Protein AF-A0A2N3DKG1-F1 (afdb_monomer_lite)

Sequence (73 aa):
CAMHTLAATGDIRKVALWLGHASIQSTETYLRADPEEKLQILAAHGAPAIKPGRFKPPSDALITMLTDVRRRA

Structure (mmCIF, N/CA/C/O backbone):
data_AF-A0A2N3DKG1-F1
#
_entry.id   AF-A0A2N3DKG1-F1
#
loop_
_atom_site.group_PDB
_atom_site.id
_atom_site.type_symbol
_atom_site.label_atom_id
_atom_site.label_alt_id
_atom_site.label_comp_id
_atom_site.label_asym_id
_atom_site.label_entity_id
_atom_site.label_seq_id
_atom_site.pdbx_PDB_ins_code
_atom_site.Cartn_x
_atom_site.Cartn_y
_atom_site.Cartn_z
_atom_site.occupancy
_atom_site.B_iso_or_equiv
_atom_site.auth_seq_id
_atom_site.auth_comp_id
_atom_site.auth_asym_id
_atom_site.auth_atom_id
_atom_site.pdbx_PDB_model_num
ATOM 1 N N . CYS A 1 1 ? 13.299 -8.748 0.463 1.00 82.31 1 CYS A N 1
ATOM 2 C CA . CYS A 1 1 ? 11.892 -8.897 0.005 1.00 82.31 1 CYS A CA 1
ATOM 3 C C . CYS A 1 1 ? 11.582 -7.839 -1.068 1.00 82.31 1 CYS A C 1
ATOM 5 O O . CYS A 1 1 ? 12.408 -6.953 -1.248 1.00 82.31 1 CYS A O 1
ATOM 7 N N . ALA A 1 2 ? 10.440 -7.922 -1.769 1.00 89.06 2 ALA A N 1
ATOM 8 C CA . ALA A 1 2 ? 10.116 -7.129 -2.971 1.00 89.06 2 ALA A CA 1
ATOM 9 C C . ALA A 1 2 ? 10.446 -5.624 -2.876 1.00 89.06 2 ALA A C 1
ATOM 11 O O . ALA A 1 2 ? 11.125 -5.090 -3.749 1.00 89.06 2 ALA A O 1
ATOM 12 N N . MET A 1 3 ? 10.053 -4.970 -1.777 1.00 89.50 3 MET A N 1
ATOM 13 C CA . MET A 1 3 ? 10.323 -3.543 -1.542 1.00 89.50 3 MET A CA 1
ATOM 14 C C . MET A 1 3 ? 11.819 -3.212 -1.465 1.00 89.50 3 MET A C 1
ATOM 16 O O . MET A 1 3 ? 12.249 -2.196 -1.994 1.00 89.50 3 MET A O 1
ATOM 20 N N . HIS A 1 4 ? 12.632 -4.089 -0.869 1.00 88.88 4 HIS A N 1
ATOM 21 C CA . HIS A 1 4 ? 14.084 -3.890 -0.801 1.00 88.88 4 HIS A CA 1
ATOM 22 C C . HIS A 1 4 ? 14.727 -4.018 -2.185 1.00 88.88 4 HIS A C 1
ATOM 24 O O . HIS A 1 4 ? 15.625 -3.255 -2.525 1.00 88.88 4 HIS A O 1
ATOM 30 N N . THR A 1 5 ? 14.249 -4.957 -3.007 1.00 90.50 5 THR A N 1
ATOM 31 C CA . THR A 1 5 ? 14.714 -5.112 -4.391 1.00 90.50 5 THR A CA 1
ATOM 32 C C . THR A 1 5 ? 14.338 -3.894 -5.233 1.00 90.50 5 THR A C 1
ATOM 34 O O . THR A 1 5 ? 15.154 -3.431 -6.029 1.00 90.50 5 THR A O 1
ATOM 37 N N . LEU A 1 6 ? 13.134 -3.345 -5.039 1.00 91.50 6 LEU A N 1
ATOM 38 C CA . LEU A 1 6 ? 12.700 -2.124 -5.714 1.00 91.50 6 LEU A CA 1
ATOM 39 C C . LEU A 1 6 ? 13.561 -0.924 -5.303 1.00 91.50 6 LEU A C 1
ATOM 41 O O . LEU A 1 6 ? 14.071 -0.234 -6.176 1.00 91.50 6 LEU A O 1
ATOM 45 N N . ALA A 1 7 ? 13.803 -0.732 -4.004 1.00 88.38 7 ALA A N 1
ATOM 46 C CA . ALA A 1 7 ? 14.643 0.354 -3.497 1.00 88.38 7 ALA A CA 1
ATOM 47 C C . ALA A 1 7 ? 16.101 0.257 -3.984 1.00 88.38 7 ALA A C 1
ATOM 49 O O . ALA A 1 7 ? 16.697 1.258 -4.365 1.00 88.38 7 ALA A O 1
ATOM 50 N N . ALA A 1 8 ? 16.669 -0.953 -4.021 1.00 91.75 8 ALA A N 1
ATOM 51 C CA . ALA A 1 8 ? 18.054 -1.165 -4.441 1.00 91.75 8 ALA A CA 1
ATOM 52 C C . ALA A 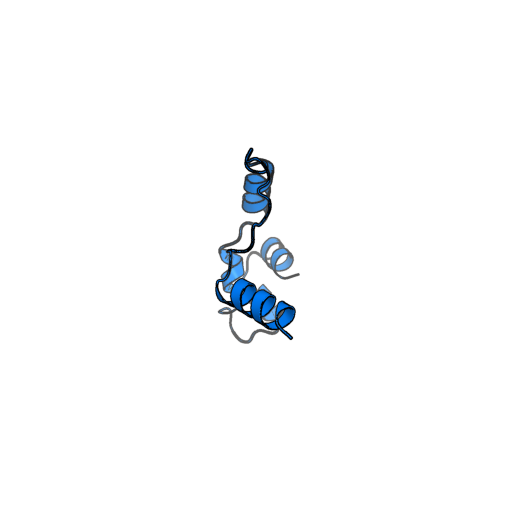1 8 ? 18.266 -1.033 -5.957 1.00 91.75 8 ALA A C 1
ATOM 54 O O . ALA A 1 8 ? 19.372 -0.729 -6.399 1.00 91.75 8 ALA A O 1
ATOM 55 N N . THR A 1 9 ? 17.242 -1.323 -6.767 1.00 92.62 9 THR A N 1
ATOM 56 C CA . THR A 1 9 ? 17.404 -1.420 -8.227 1.00 92.62 9 THR A CA 1
ATOM 57 C C . THR A 1 9 ? 16.637 -0.380 -9.029 1.00 92.62 9 THR A C 1
ATOM 59 O O . THR A 1 9 ? 16.962 -0.196 -10.202 1.00 92.62 9 THR A O 1
ATOM 62 N N . GLY A 1 10 ? 15.613 0.249 -8.448 1.00 90.19 10 GLY A N 1
ATOM 63 C CA . GLY A 1 10 ? 14.711 1.179 -9.130 1.00 90.19 10 GLY A CA 1
ATOM 64 C C . GLY A 1 10 ? 13.900 0.560 -10.274 1.00 90.19 10 GLY A C 1
ATOM 65 O O . GLY A 1 10 ? 13.245 1.290 -11.010 1.00 90.19 10 GLY A O 1
ATOM 66 N N . ASP A 1 11 ? 13.943 -0.765 -10.464 1.00 93.44 11 ASP A N 1
ATOM 67 C CA . ASP A 1 11 ? 13.364 -1.426 -11.635 1.00 93.44 11 ASP A CA 1
ATOM 68 C C . ASP A 1 11 ? 12.351 -2.500 -11.232 1.00 93.44 11 ASP A C 1
ATOM 70 O O . ASP A 1 11 ? 12.696 -3.581 -10.741 1.00 93.44 11 ASP A O 1
ATOM 74 N N . ILE A 1 12 ? 11.076 -2.226 -11.512 1.00 93.94 12 ILE A N 1
ATOM 75 C CA . ILE A 1 12 ? 9.967 -3.129 -11.195 1.00 93.94 12 ILE A CA 1
ATOM 76 C C . ILE A 1 12 ? 10.036 -4.463 -11.954 1.00 93.94 12 ILE A C 1
ATOM 78 O O . ILE A 1 12 ? 9.525 -5.479 -11.475 1.00 93.94 12 ILE A O 1
ATOM 82 N N . ARG A 1 13 ? 10.726 -4.502 -13.101 1.00 95.25 13 ARG A N 1
ATOM 83 C CA . ARG A 1 13 ? 10.942 -5.733 -13.877 1.00 95.25 13 ARG A CA 1
ATOM 84 C C . ARG A 1 13 ? 11.894 -6.674 -13.152 1.00 95.25 13 ARG A C 1
ATOM 86 O O . ARG A 1 13 ? 11.678 -7.882 -13.150 1.00 95.25 13 ARG A O 1
ATOM 93 N N . LYS A 1 14 ? 12.913 -6.129 -12.478 1.00 95.44 14 LYS A N 1
ATOM 94 C CA . LYS A 1 14 ? 13.822 -6.926 -11.641 1.00 95.44 14 LYS A CA 1
ATOM 95 C C . LYS A 1 14 ? 13.086 -7.495 -10.436 1.00 95.44 14 LYS A C 1
ATOM 97 O O . LYS A 1 14 ? 13.328 -8.640 -10.078 1.00 95.44 14 LYS A O 1
ATOM 102 N N . VAL A 1 15 ? 12.157 -6.740 -9.851 1.00 95.56 15 VAL A N 1
ATOM 103 C CA . VAL A 1 15 ? 11.289 -7.241 -8.774 1.00 95.56 15 VAL A CA 1
ATOM 104 C C . VAL A 1 15 ? 10.426 -8.405 -9.267 1.00 95.56 15 VAL A C 1
ATOM 106 O O . VAL A 1 15 ? 10.392 -9.440 -8.611 1.00 95.56 15 VAL A O 1
ATOM 109 N N . ALA A 1 16 ? 9.785 -8.274 -10.433 1.00 96.19 16 ALA A N 1
ATOM 110 C CA . ALA A 1 16 ? 8.995 -9.354 -11.032 1.00 96.19 16 ALA A CA 1
ATOM 111 C C . ALA A 1 16 ? 9.839 -10.614 -11.279 1.00 96.19 16 ALA A C 1
ATOM 113 O O . ALA A 1 16 ? 9.444 -11.705 -10.873 1.00 96.19 16 ALA A O 1
ATOM 114 N N . LEU A 1 17 ? 11.037 -10.453 -11.849 1.00 94.50 17 LEU A N 1
ATOM 115 C CA . LEU A 1 17 ? 11.966 -11.555 -12.095 1.00 94.50 17 LEU A CA 1
ATOM 116 C C . LEU A 1 17 ? 12.402 -12.250 -10.795 1.00 94.50 17 LEU A C 1
ATOM 118 O O . LEU A 1 17 ? 12.354 -13.473 -10.709 1.00 94.50 17 LEU A O 1
ATOM 122 N N . TRP A 1 18 ? 12.779 -11.479 -9.771 1.00 94.38 18 TRP A N 1
ATOM 123 C CA . TRP A 1 18 ? 13.188 -12.011 -8.464 1.00 94.38 18 TRP A CA 1
ATOM 124 C C . TRP A 1 18 ? 12.064 -12.750 -7.726 1.00 94.38 18 TRP A C 1
ATOM 126 O O . TRP A 1 18 ? 12.353 -13.613 -6.901 1.00 94.38 18 TRP A O 1
ATOM 136 N N . LEU A 1 19 ? 10.800 -12.424 -8.012 1.00 93.69 19 LEU A N 1
ATOM 137 C CA . LEU A 1 19 ? 9.621 -13.105 -7.464 1.00 93.69 19 LEU A CA 1
ATOM 138 C C . LEU A 1 19 ? 9.127 -14.269 -8.343 1.00 93.69 19 LEU A C 1
ATOM 140 O O . LEU A 1 19 ? 8.185 -14.957 -7.959 1.00 93.69 19 LEU A O 1
ATOM 144 N N . GLY A 1 20 ? 9.741 -14.501 -9.508 1.00 95.12 20 GLY A N 1
ATOM 145 C CA . GLY A 1 20 ? 9.319 -15.543 -10.448 1.00 95.12 20 GLY A CA 1
ATOM 146 C C . GLY A 1 20 ? 8.029 -15.214 -11.207 1.00 95.12 20 GLY A C 1
ATOM 147 O O . GLY A 1 20 ? 7.332 -16.118 -11.664 1.00 95.12 20 GLY A O 1
ATOM 148 N N . HIS A 1 21 ? 7.676 -13.935 -11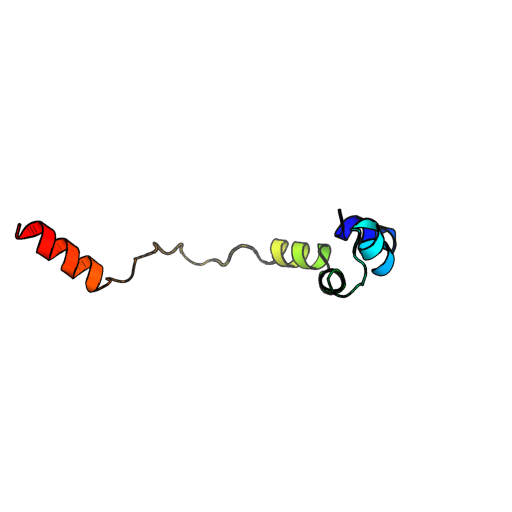.334 1.00 95.81 21 HIS A N 1
ATOM 149 C CA . HIS A 1 21 ? 6.491 -13.508 -12.070 1.00 95.81 21 HIS A CA 1
ATOM 150 C C . HIS A 1 21 ? 6.791 -13.394 -13.570 1.00 95.81 21 HIS A C 1
ATOM 152 O O . HIS A 1 21 ? 7.781 -12.790 -13.977 1.00 95.81 21 HIS A O 1
ATOM 158 N N . ALA A 1 22 ? 5.895 -13.930 -14.402 1.00 92.75 22 ALA A N 1
ATOM 159 C CA . ALA A 1 22 ? 6.006 -13.862 -15.863 1.00 92.75 22 ALA A CA 1
ATOM 160 C C . ALA A 1 22 ? 5.692 -12.467 -16.442 1.00 92.75 22 ALA A C 1
ATOM 162 O O . ALA A 1 22 ? 6.020 -12.183 -17.592 1.00 92.75 22 ALA A O 1
ATOM 163 N N . SER A 1 23 ? 5.049 -11.595 -15.663 1.00 92.88 23 SER A N 1
ATOM 164 C CA . SER A 1 23 ? 4.739 -10.214 -16.035 1.00 92.88 23 SER A CA 1
ATOM 165 C C . SER A 1 23 ? 4.873 -9.283 -14.827 1.00 92.88 23 SER A C 1
ATOM 167 O O . SER A 1 23 ? 4.942 -9.731 -13.681 1.00 92.88 23 SER A O 1
ATOM 169 N N . ILE A 1 24 ? 4.897 -7.971 -15.080 1.00 94.00 24 ILE A N 1
ATOM 170 C CA . ILE A 1 24 ? 4.974 -6.947 -14.024 1.00 94.00 24 ILE A CA 1
ATOM 171 C C . ILE A 1 24 ? 3.617 -6.622 -13.388 1.00 94.00 24 ILE A C 1
ATOM 173 O O . ILE A 1 24 ? 3.568 -5.930 -12.379 1.00 94.00 24 ILE A O 1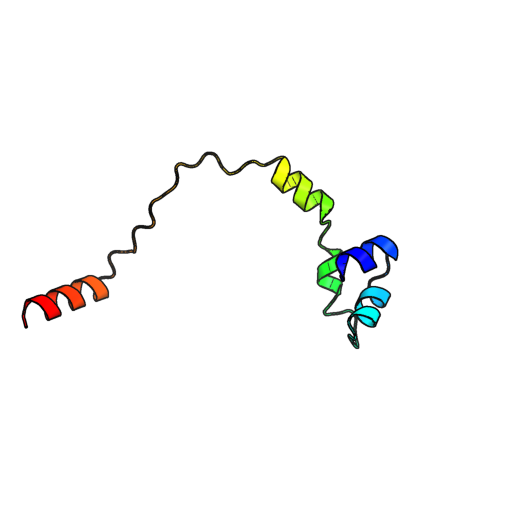
ATOM 177 N N . GLN A 1 25 ? 2.512 -7.129 -13.938 1.00 94.94 25 GLN A N 1
ATOM 178 C CA . GLN A 1 25 ? 1.160 -6.720 -13.542 1.00 94.94 25 GLN A CA 1
ATOM 179 C C . GLN A 1 25 ? 0.886 -6.937 -12.043 1.00 94.94 25 GLN A C 1
ATOM 181 O O . GLN A 1 25 ? 0.233 -6.121 -11.401 1.00 94.94 25 GLN A O 1
ATOM 186 N N . SER A 1 26 ? 1.419 -8.014 -11.461 1.00 91.19 26 SER A N 1
ATOM 187 C CA . SER A 1 26 ? 1.289 -8.310 -10.029 1.00 91.19 26 SER A CA 1
ATOM 188 C C . SER A 1 26 ? 2.313 -7.585 -9.148 1.00 91.19 26 SER A C 1
ATOM 190 O O . SER A 1 26 ? 2.121 -7.520 -7.935 1.00 91.19 26 SER A O 1
ATOM 192 N N . THR A 1 27 ? 3.396 -7.038 -9.716 1.00 93.38 27 THR A N 1
ATOM 193 C CA . THR A 1 27 ? 4.390 -6.248 -8.969 1.00 93.38 27 THR A CA 1
ATOM 194 C C . THR A 1 27 ? 4.149 -4.747 -9.051 1.00 93.38 27 THR A C 1
ATOM 196 O O . THR A 1 27 ? 4.594 -4.033 -8.158 1.00 93.38 27 THR A O 1
ATOM 199 N N . GLU A 1 28 ? 3.395 -4.252 -10.036 1.00 92.56 28 GLU A N 1
ATOM 200 C CA . GLU A 1 28 ? 3.064 -2.827 -10.197 1.00 92.56 28 GLU A CA 1
ATOM 201 C C . GLU A 1 28 ? 2.432 -2.189 -8.950 1.00 92.56 28 GLU A C 1
ATOM 203 O O . GLU A 1 28 ? 2.632 -0.999 -8.705 1.00 92.56 28 GLU A O 1
ATOM 208 N N . THR A 1 29 ? 1.748 -2.971 -8.106 1.00 89.25 29 THR A N 1
ATOM 209 C CA . THR A 1 29 ? 1.265 -2.523 -6.788 1.00 89.25 29 THR A CA 1
ATOM 210 C C . THR A 1 29 ? 2.360 -1.862 -5.943 1.00 89.25 29 THR A C 1
ATOM 212 O O . THR A 1 29 ? 2.065 -0.917 -5.212 1.00 89.25 29 THR A O 1
ATOM 215 N N . TYR A 1 30 ? 3.617 -2.300 -6.053 1.00 86.81 30 TYR A N 1
ATOM 216 C CA . TYR A 1 30 ? 4.726 -1.746 -5.273 1.00 86.81 30 TYR A CA 1
ATOM 217 C C . TYR A 1 30 ? 5.158 -0.343 -5.720 1.00 86.81 30 TYR A C 1
ATOM 219 O O . TYR A 1 30 ? 5.730 0.381 -4.915 1.00 86.81 30 TYR A O 1
ATOM 227 N N . LEU A 1 31 ? 4.852 0.084 -6.952 1.00 86.81 31 LEU A N 1
ATOM 228 C CA . LEU A 1 31 ? 5.194 1.433 -7.433 1.00 86.81 31 LEU A CA 1
ATOM 229 C C . LEU A 1 31 ? 4.398 2.535 -6.729 1.00 86.81 31 LEU A C 1
ATOM 231 O O . LEU A 1 31 ? 4.842 3.675 -6.662 1.00 86.81 31 LEU A O 1
ATOM 235 N N . ARG A 1 32 ? 3.205 2.204 -6.228 1.00 78.56 32 ARG A N 1
ATOM 236 C CA . ARG A 1 32 ? 2.313 3.158 -5.553 1.00 78.56 32 ARG A CA 1
ATOM 237 C C . ARG A 1 32 ? 2.557 3.249 -4.050 1.00 78.56 32 ARG A C 1
ATOM 239 O O . ARG A 1 32 ? 1.838 3.970 -3.367 1.00 78.56 32 ARG A O 1
ATOM 246 N N . ALA A 1 33 ? 3.505 2.482 -3.525 1.00 68.00 33 ALA A N 1
ATOM 247 C CA . ALA A 1 33 ? 3.823 2.464 -2.112 1.00 68.00 33 ALA A CA 1
ATOM 248 C C . ALA A 1 33 ? 5.210 3.074 -1.916 1.00 68.00 33 ALA A C 1
ATOM 250 O O . ALA A 1 33 ? 6.202 2.378 -2.108 1.00 68.00 33 ALA A O 1
ATOM 251 N N . ASP A 1 34 ? 5.286 4.337 -1.498 1.00 75.06 34 ASP A N 1
ATOM 252 C CA . ASP A 1 34 ? 6.472 4.798 -0.782 1.00 75.06 34 ASP A CA 1
ATOM 253 C C . ASP A 1 34 ? 6.335 4.326 0.679 1.00 75.06 34 ASP A C 1
ATOM 255 O O . ASP A 1 34 ? 5.448 4.786 1.411 1.00 75.06 34 ASP A O 1
ATOM 259 N N . PRO A 1 35 ? 7.128 3.326 1.104 1.00 71.25 35 PRO A N 1
ATOM 260 C CA . PRO A 1 35 ? 7.040 2.811 2.458 1.00 71.25 35 PRO A CA 1
ATOM 261 C C . PRO A 1 35 ? 7.505 3.847 3.484 1.00 71.25 35 PRO A C 1
ATOM 263 O O . PRO A 1 35 ? 6.979 3.844 4.595 1.00 71.25 35 PRO A O 1
ATOM 266 N N . GLU A 1 36 ? 8.442 4.725 3.124 1.00 78.38 36 GLU A N 1
ATOM 267 C CA . GLU A 1 36 ? 9.001 5.725 4.028 1.00 78.38 36 GLU A CA 1
ATOM 268 C C . GLU A 1 36 ? 8.001 6.859 4.237 1.00 78.38 36 GLU A C 1
ATOM 270 O O . GLU A 1 36 ? 7.670 7.177 5.376 1.00 78.38 36 GLU A O 1
ATOM 275 N N . GLU A 1 37 ? 7.412 7.380 3.159 1.00 79.38 37 GLU A N 1
ATOM 276 C CA . GLU A 1 37 ? 6.324 8.362 3.243 1.00 79.38 37 GLU A CA 1
ATOM 277 C C . GLU A 1 37 ? 5.152 7.816 4.074 1.00 79.38 37 GLU A C 1
ATOM 279 O O . GLU A 1 37 ? 4.640 8.487 4.972 1.00 79.38 37 GLU A O 1
ATOM 284 N N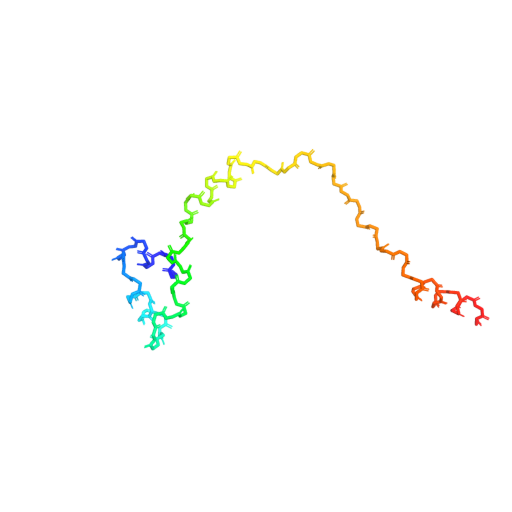 . LYS A 1 38 ? 4.759 6.554 3.853 1.00 74.19 38 LYS A N 1
ATOM 285 C CA . LYS A 1 38 ? 3.682 5.924 4.625 1.00 74.19 38 LYS A CA 1
ATOM 286 C C . LYS A 1 38 ? 4.026 5.805 6.111 1.00 74.19 38 LYS A C 1
ATOM 288 O O . LYS A 1 38 ? 3.154 6.026 6.951 1.00 74.19 38 LYS A O 1
ATOM 293 N N . LEU A 1 39 ? 5.266 5.450 6.446 1.00 79.75 39 LEU A N 1
ATOM 294 C CA . LEU A 1 39 ? 5.724 5.377 7.835 1.00 79.75 39 LEU A CA 1
ATOM 295 C C . LEU A 1 39 ? 5.811 6.761 8.477 1.00 79.75 39 LEU A C 1
ATOM 297 O O . LEU A 1 39 ? 5.386 6.910 9.619 1.00 79.75 39 LEU A O 1
ATOM 301 N N . GLN A 1 40 ? 6.280 7.772 7.748 1.00 82.69 40 GLN A N 1
ATOM 302 C CA . GLN A 1 40 ? 6.318 9.157 8.213 1.00 82.69 40 GLN A CA 1
ATOM 303 C C . GLN A 1 40 ? 4.917 9.694 8.488 1.00 82.69 40 GLN A C 1
ATOM 305 O O . GLN A 1 40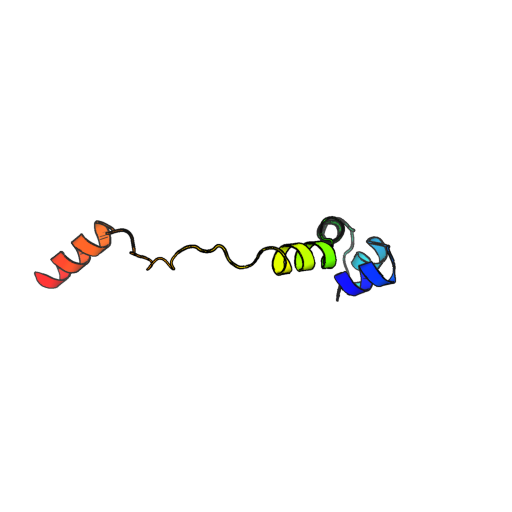 ? 4.692 10.274 9.545 1.00 82.69 40 GLN A O 1
ATOM 310 N N . ILE A 1 41 ? 3.954 9.435 7.599 1.00 81.94 41 ILE A N 1
ATOM 311 C CA . ILE A 1 41 ? 2.542 9.778 7.811 1.00 81.94 41 ILE A CA 1
ATOM 312 C C . ILE A 1 41 ? 2.012 9.064 9.061 1.00 81.94 41 ILE A C 1
ATOM 314 O O . ILE A 1 41 ? 1.406 9.703 9.914 1.00 81.94 41 ILE A O 1
ATOM 318 N N . LEU A 1 42 ? 2.266 7.763 9.228 1.00 80.06 42 LEU A N 1
ATOM 319 C CA . LEU A 1 42 ? 1.827 7.023 10.420 1.00 80.06 42 LEU A CA 1
ATOM 320 C C . LEU A 1 42 ? 2.507 7.498 11.715 1.00 80.06 42 LEU A C 1
ATOM 322 O O . LEU A 1 42 ? 1.891 7.456 12.775 1.00 80.06 42 LEU A O 1
ATOM 326 N N . ALA A 1 43 ? 3.763 7.937 11.649 1.00 81.38 43 ALA A N 1
ATOM 327 C CA . ALA A 1 43 ? 4.493 8.463 12.798 1.00 81.38 43 ALA A CA 1
ATOM 328 C C . ALA A 1 43 ? 4.049 9.891 13.155 1.00 81.38 43 ALA A C 1
ATOM 330 O O . ALA A 1 43 ? 3.939 10.227 14.333 1.00 81.38 43 ALA A O 1
ATOM 331 N N . ALA A 1 44 ? 3.774 10.722 12.147 1.00 80.88 44 ALA A N 1
ATOM 332 C CA . ALA A 1 44 ? 3.289 12.089 12.308 1.00 80.88 44 ALA A CA 1
ATOM 333 C C . ALA A 1 44 ? 1.831 12.125 12.785 1.00 80.88 44 ALA A C 1
ATOM 335 O O . ALA A 1 44 ? 1.455 12.961 13.609 1.00 80.88 44 ALA A O 1
ATOM 336 N N . HIS A 1 45 ? 1.009 11.196 12.297 1.00 74.06 45 HIS A N 1
ATOM 337 C CA . HIS A 1 45 ? -0.372 11.030 12.716 1.00 74.06 45 HIS A CA 1
ATOM 338 C C . HIS A 1 45 ? -0.454 9.946 13.790 1.00 74.06 45 HIS A C 1
ATOM 340 O O . HIS A 1 45 ? -0.699 8.775 13.511 1.00 74.06 45 HIS A O 1
ATOM 346 N N . GLY A 1 46 ? -0.280 10.360 15.048 1.00 70.88 46 GLY A N 1
ATOM 347 C CA . GLY A 1 46 ? -0.616 9.517 16.193 1.00 70.88 46 GLY A CA 1
ATOM 348 C C . GLY A 1 46 ? -2.055 8.994 16.106 1.00 70.88 46 GLY A C 1
ATOM 349 O O . GLY A 1 46 ? -2.900 9.558 15.405 1.00 70.88 46 GLY A O 1
ATOM 350 N N . ALA A 1 47 ? -2.337 7.902 16.826 1.00 72.12 47 ALA A N 1
ATOM 351 C CA . ALA A 1 47 ? -3.676 7.322 16.873 1.00 72.12 47 ALA A CA 1
ATOM 352 C C . ALA A 1 47 ? -4.723 8.423 17.136 1.00 72.12 47 ALA A C 1
ATOM 354 O O . ALA A 1 47 ? -4.487 9.272 18.004 1.00 72.12 47 ALA A O 1
ATOM 355 N N . PRO A 1 48 ? -5.864 8.434 16.417 1.00 76.81 48 PRO A N 1
ATOM 356 C CA . PRO A 1 48 ? -6.904 9.423 16.651 1.00 76.81 48 PRO A CA 1
ATOM 357 C C . PRO A 1 48 ? -7.231 9.464 18.142 1.00 76.81 48 PRO A C 1
ATOM 359 O O . PRO A 1 48 ? -7.402 8.411 18.760 1.00 76.81 48 PRO A O 1
ATOM 362 N N . ALA A 1 49 ? -7.328 10.664 18.717 1.00 80.88 49 ALA A N 1
ATOM 363 C CA . ALA A 1 49 ? -7.705 10.867 20.116 1.00 80.88 49 ALA A CA 1
ATOM 364 C C . ALA A 1 49 ? -9.206 10.579 20.333 1.00 80.88 49 ALA A C 1
ATOM 366 O O . ALA A 1 49 ? -9.956 11.392 20.870 1.00 80.88 49 ALA A O 1
ATOM 367 N N . ILE A 1 50 ? -9.668 9.423 19.863 1.00 82.69 50 ILE A N 1
ATOM 368 C CA . ILE A 1 50 ? -11.015 8.917 20.058 1.00 82.69 50 ILE A CA 1
ATOM 369 C C . ILE A 1 50 ? -11.015 8.028 21.290 1.00 82.69 50 ILE A C 1
ATOM 371 O O . ILE A 1 50 ? -10.135 7.191 21.496 1.00 82.69 50 ILE A O 1
ATOM 375 N N . LYS A 1 51 ? -12.034 8.200 22.130 1.00 84.12 51 LYS A N 1
ATOM 376 C CA . LYS A 1 51 ? -12.259 7.286 23.243 1.00 84.12 51 LYS A CA 1
ATOM 377 C C . LYS A 1 51 ? -12.477 5.879 22.667 1.00 84.12 51 LYS A C 1
ATOM 379 O O . LYS A 1 51 ? -13.349 5.738 21.807 1.00 84.12 51 LYS A O 1
ATOM 384 N N . PRO A 1 52 ? -11.747 4.847 23.132 1.00 77.38 52 PRO A N 1
ATOM 385 C CA . PRO A 1 52 ? -11.976 3.480 22.690 1.00 77.38 52 PRO A CA 1
ATOM 386 C C . PRO A 1 52 ? -13.450 3.114 22.870 1.00 77.38 52 PRO A C 1
ATOM 388 O O . PRO A 1 52 ? -13.988 3.150 23.982 1.00 77.38 52 PRO A O 1
ATOM 391 N N . GLY A 1 53 ? -14.122 2.802 21.765 1.00 79.94 53 GLY A N 1
ATOM 392 C CA . GLY A 1 53 ? -15.470 2.259 21.806 1.00 79.94 53 GLY A CA 1
ATOM 393 C C . GLY A 1 53 ? -15.423 0.823 22.314 1.00 79.94 53 GLY A C 1
ATOM 394 O O . GLY A 1 53 ? -14.532 0.056 21.955 1.00 79.94 53 GLY A O 1
ATOM 395 N N . ARG A 1 54 ? -16.399 0.422 23.129 1.00 81.69 54 ARG A N 1
ATOM 396 C CA . ARG A 1 54 ? -16.688 -1.007 23.278 1.00 81.69 54 ARG A CA 1
ATOM 397 C C . ARG A 1 54 ? -17.521 -1.420 22.079 1.00 81.69 54 ARG A C 1
ATOM 399 O O . ARG A 1 54 ? -18.574 -0.825 21.857 1.00 81.69 54 ARG A O 1
ATOM 406 N N . PHE A 1 55 ? -17.062 -2.430 21.342 1.00 72.12 55 PHE A N 1
ATOM 407 C CA . PHE A 1 55 ? -17.901 -3.102 20.360 1.00 72.12 55 PHE A CA 1
ATOM 408 C C . PHE A 1 55 ? -19.148 -3.603 21.088 1.00 72.12 55 PHE A C 1
ATOM 410 O O . PHE A 1 55 ? -19.086 -4.522 21.906 1.00 72.12 55 PHE A O 1
ATOM 417 N N . LYS A 1 56 ? -20.270 -2.930 20.850 1.00 71.75 56 LYS A N 1
ATOM 418 C CA . LYS A 1 56 ? -21.577 -3.468 21.177 1.00 71.75 56 LYS A CA 1
ATOM 419 C C . LYS A 1 56 ? -21.978 -4.239 19.931 1.00 71.75 56 LYS A C 1
ATOM 421 O O . LYS A 1 56 ? -22.157 -3.585 18.901 1.00 71.75 56 LYS A O 1
ATOM 426 N N . PRO A 1 57 ? -22.070 -5.580 19.978 1.00 70.00 57 PRO A N 1
ATOM 427 C CA . PRO A 1 57 ? -22.723 -6.276 18.886 1.00 70.00 57 PRO A CA 1
ATOM 428 C C . PRO A 1 57 ? -24.088 -5.604 18.690 1.00 70.00 57 PRO A C 1
ATOM 430 O O . PRO A 1 57 ? -24.720 -5.246 19.697 1.00 70.00 57 PRO A O 1
ATOM 433 N N . PRO A 1 58 ? -24.531 -5.362 17.442 1.00 69.94 58 PRO A N 1
ATOM 434 C CA . PRO A 1 58 ? -25.917 -4.985 17.232 1.00 69.94 58 PRO A CA 1
ATOM 435 C C . PRO A 1 58 ? -26.765 -5.991 18.010 1.00 69.94 58 PRO A C 1
ATOM 437 O O . PRO A 1 58 ? -26.429 -7.177 18.050 1.00 69.94 58 PRO A O 1
ATOM 440 N N . SER A 1 59 ? -27.799 -5.514 18.703 1.00 65.81 59 SER A N 1
ATOM 441 C CA . SER A 1 59 ? -28.819 -6.393 19.264 1.00 65.81 59 SER A CA 1
ATOM 442 C C . SER A 1 59 ? -29.482 -7.083 18.081 1.00 65.81 59 SER A C 1
ATOM 444 O O . SER A 1 59 ? -30.459 -6.589 17.520 1.00 65.81 59 SER A O 1
ATOM 446 N N . ASP A 1 60 ? -28.850 -8.150 17.615 1.00 72.69 60 ASP A N 1
ATOM 447 C CA . ASP A 1 60 ? -29.330 -8.939 16.515 1.00 72.69 60 ASP A CA 1
ATOM 448 C C . ASP A 1 60 ? -30.612 -9.576 17.027 1.00 72.69 60 ASP A C 1
ATOM 450 O O . ASP A 1 60 ? -30.601 -10.352 17.990 1.00 72.69 60 ASP A O 1
ATOM 454 N N . ALA A 1 61 ? -31.728 -9.169 16.428 1.00 78.69 61 ALA A N 1
ATOM 455 C CA . ALA A 1 61 ? -33.043 -9.671 16.780 1.00 78.69 61 ALA A CA 1
ATOM 456 C C . ALA A 1 61 ? -33.060 -11.207 16.754 1.00 78.69 61 ALA A C 1
ATOM 458 O O . ALA A 1 61 ? -33.768 -11.820 17.554 1.00 78.69 61 ALA A O 1
ATOM 459 N N . LEU A 1 62 ? -32.221 -11.828 15.913 1.00 79.81 62 LEU A N 1
ATOM 460 C CA . LEU A 1 62 ? -32.026 -13.272 15.872 1.00 79.81 62 LEU A CA 1
ATOM 461 C C . LEU A 1 62 ? -31.337 -13.793 17.135 1.00 79.81 62 LEU A C 1
ATOM 463 O O . LEU A 1 62 ? -31.817 -14.754 17.726 1.00 79.81 62 LEU A O 1
ATOM 467 N N . ILE A 1 63 ? -30.258 -13.159 17.607 1.00 80.19 63 ILE A N 1
ATOM 468 C CA . ILE A 1 63 ? -29.584 -13.576 18.848 1.00 80.19 63 ILE A CA 1
ATOM 469 C C . ILE A 1 63 ? -30.525 -13.443 20.050 1.00 80.19 63 ILE A C 1
ATOM 471 O O . ILE A 1 63 ? -30.568 -14.359 20.876 1.00 80.19 63 ILE A O 1
ATOM 475 N N . THR A 1 64 ? -31.317 -12.368 20.131 1.00 83.25 64 THR A N 1
ATOM 476 C CA . THR A 1 64 ? -32.343 -12.195 21.176 1.00 83.25 64 THR A CA 1
ATOM 477 C C . THR A 1 64 ? -33.430 -13.268 21.087 1.00 83.25 64 THR A C 1
ATOM 479 O O . THR A 1 64 ? -33.738 -13.913 22.089 1.00 83.25 64 THR A O 1
ATOM 482 N N . MET A 1 65 ? -33.959 -13.531 19.888 1.00 86.19 65 MET A N 1
ATOM 483 C CA . MET A 1 65 ? -34.959 -14.580 19.673 1.00 86.19 65 MET A CA 1
ATOM 484 C C . MET A 1 65 ? -34.421 -15.960 20.084 1.00 86.19 65 MET A C 1
ATOM 486 O O . MET A 1 65 ? -35.089 -16.694 20.812 1.00 86.19 65 MET A O 1
ATOM 490 N N . LEU A 1 66 ? -33.200 -16.309 19.672 1.00 85.25 66 LEU A N 1
ATOM 491 C CA . LEU A 1 66 ? -32.580 -17.596 19.995 1.00 85.25 66 LEU A CA 1
ATOM 492 C C . LEU A 1 66 ? -32.327 -17.758 21.502 1.00 85.25 66 LEU A C 1
ATOM 494 O O . LEU A 1 66 ? -32.502 -18.852 22.043 1.00 85.25 66 LEU A O 1
ATOM 498 N N . THR A 1 67 ? -31.957 -16.682 22.206 1.00 86.25 67 THR A N 1
ATOM 499 C CA . THR A 1 67 ? -31.802 -16.728 23.671 1.00 86.25 67 THR A CA 1
ATOM 500 C C . THR A 1 67 ? -33.129 -16.906 24.401 1.00 86.25 67 THR A C 1
ATOM 502 O O . THR A 1 67 ? -33.153 -17.563 25.444 1.00 86.25 67 THR A O 1
ATOM 505 N N . ASP A 1 68 ? -34.217 -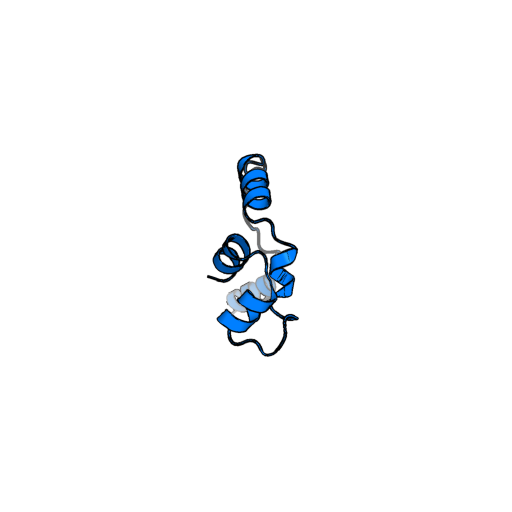16.350 23.874 1.00 86.94 68 ASP A N 1
ATOM 506 C CA . ASP A 1 68 ? -35.557 -16.515 24.438 1.00 86.94 68 ASP A CA 1
ATOM 507 C C . ASP A 1 68 ? -36.124 -17.910 24.191 1.00 86.94 68 ASP A C 1
ATOM 509 O O . ASP A 1 68 ? -36.668 -18.506 25.119 1.00 86.94 68 ASP A O 1
ATOM 513 N N . VAL A 1 69 ? -35.934 -18.474 22.994 1.00 87.88 69 VAL A N 1
ATOM 514 C CA . VAL A 1 69 ? -36.314 -19.868 22.709 1.00 87.88 69 VAL A CA 1
ATOM 515 C C . VAL A 1 69 ? -35.583 -20.823 23.653 1.00 87.88 69 VAL A C 1
ATOM 517 O O . VAL A 1 69 ? -36.223 -21.662 24.281 1.00 87.88 69 VAL A O 1
ATOM 520 N N . ARG A 1 70 ? -34.269 -20.642 23.843 1.00 88.19 70 ARG A N 1
ATOM 521 C CA . ARG A 1 70 ? -33.475 -21.457 24.780 1.00 88.19 70 ARG A CA 1
ATOM 522 C C . ARG A 1 70 ? -33.949 -21.359 26.234 1.00 88.19 70 ARG A C 1
ATOM 524 O O . ARG A 1 70 ? -33.750 -22.302 26.980 1.00 88.19 70 ARG A O 1
ATOM 531 N N . ARG A 1 71 ? -34.515 -20.224 26.658 1.00 86.94 71 ARG A N 1
ATOM 532 C CA . ARG A 1 71 ? -35.000 -20.014 28.037 1.00 86.94 71 ARG A CA 1
ATOM 533 C C . ARG A 1 71 ? -36.390 -20.593 28.303 1.00 86.94 71 ARG A C 1
ATOM 535 O O . ARG A 1 71 ? -36.780 -20.676 29.461 1.00 86.94 71 ARG A O 1
ATOM 542 N N . ARG A 1 72 ? -37.154 -20.888 27.248 1.00 78.81 72 ARG A N 1
ATOM 543 C CA . ARG A 1 72 ? -38.518 -21.435 27.331 1.00 78.81 72 ARG A CA 1
ATOM 544 C C . ARG A 1 72 ? -38.561 -22.962 27.226 1.00 78.81 72 ARG A C 1
ATOM 546 O O . ARG A 1 72 ? -39.605 -23.533 27.518 1.00 78.81 72 ARG A O 1
ATOM 553 N N . ALA A 1 73 ? -37.472 -23.574 26.767 1.00 61.28 73 ALA A N 1
ATOM 554 C CA . ALA A 1 73 ? -37.230 -25.012 26.838 1.00 61.28 73 ALA A CA 1
ATOM 555 C C . ALA A 1 73 ? -36.689 -25.384 28.223 1.00 61.28 73 ALA A C 1
ATOM 557 O O . ALA A 1 73 ? -37.040 -26.485 28.696 1.00 61.28 73 ALA A O 1
#

pLDDT: mean 84.06, std 8.59, range [61.28, 96.19]

Foldseek 3Di:
DLLVQCVVPVDLVVSCVVVVHPDSPVSVVSVPDPPVVVVVVPVVDDDPPDDDDDPDPPPPVVVVVVVVVVVVD

Radius of gyration: 24.16 Å; chains: 1; bounding box: 57×37×44 Å

Secondary structure (DSSP, 8-state):
-HHHHHHHH--HHHHHHHTT-SSSTTTGGGGG--HHHHHHHHHHSPSP-PPPPP------HHHHHHHHHHHH-